Protein AF-A0A397Y4K9-F1 (afdb_monomer_lite)

Foldseek 3Di:
DPPPQADPVPRHGPDDPCVVVVDDDDDDDPADEAEVCQLVDVVRVVCVVVVHDSVVVVPPPRYHYDD

Radius of gyration: 20.86 Å; chains: 1; bounding box: 45×29×50 Å

Organism: Brassica campestris (NCBI:txid3711)

Sequence (67 aa):
CSNSKFCEQCGVEFVDSRIRRYQMGYIKLTCLVTHVWYLKRIPSYIANLLDKHFKELERSSILRCVI

Structure (mmCIF, N/CA/C/O backbone):
data_AF-A0A397Y4K9-F1
#
_entry.id   AF-A0A397Y4K9-F1
#
loop_
_atom_site.group_PDB
_atom_site.id
_atom_site.type_symbol
_atom_site.label_atom_id
_atom_site.label_alt_id
_atom_site.label_comp_id
_atom_site.label_asym_id
_atom_site.label_entity_id
_atom_site.label_seq_id
_atom_site.pdbx_PDB_ins_code
_atom_site.Cartn_x
_atom_site.Cartn_y
_atom_site.Cartn_z
_atom_site.occupancy
_atom_site.B_iso_or_equiv
_atom_site.auth_seq_id
_atom_site.auth_comp_id
_atom_site.auth_asym_id
_atom_site.auth_atom_id
_atom_site.pdbx_PDB_model_num
ATOM 1 N N . CYS A 1 1 ? -29.591 2.711 24.421 1.00 47.47 1 CYS A N 1
ATOM 2 C CA . CYS A 1 1 ? -29.229 2.489 23.006 1.00 47.47 1 CYS A CA 1
ATOM 3 C C . CYS A 1 1 ? -28.937 3.811 22.300 1.00 47.47 1 CYS A C 1
ATOM 5 O O . CYS A 1 1 ? -29.734 4.255 21.488 1.00 47.47 1 CYS A O 1
ATOM 7 N N . SER A 1 2 ? -27.792 4.430 22.569 1.00 54.22 2 SER A N 1
ATOM 8 C CA . SER A 1 2 ? -27.142 5.330 21.612 1.00 54.22 2 SER A CA 1
ATOM 9 C C . SER A 1 2 ? -26.054 4.494 20.938 1.00 54.22 2 SER A C 1
ATOM 11 O O . SER A 1 2 ? -24.896 4.529 21.332 1.00 54.22 2 SER A O 1
ATOM 13 N N . ASN A 1 3 ? -26.450 3.616 20.008 1.00 62.50 3 ASN A N 1
ATOM 14 C CA . ASN A 1 3 ? -25.533 2.691 19.326 1.00 62.50 3 ASN A CA 1
ATOM 15 C C . ASN A 1 3 ? -24.686 3.446 18.292 1.00 62.50 3 ASN A C 1
ATOM 17 O O . ASN A 1 3 ? -24.762 3.186 17.091 1.00 62.50 3 ASN A O 1
ATOM 21 N N . SER A 1 4 ? -23.899 4.407 18.764 1.00 64.75 4 SER A N 1
ATOM 22 C CA . SER A 1 4 ? -22.842 5.009 17.977 1.00 64.75 4 SER A CA 1
ATOM 23 C C . SER A 1 4 ? -21.702 3.997 17.899 1.00 64.75 4 SER A C 1
ATOM 25 O O . SER A 1 4 ? -20.990 3.756 18.872 1.00 64.75 4 SER A O 1
ATOM 27 N N . LYS A 1 5 ? -21.579 3.330 16.749 1.00 80.94 5 LYS A N 1
ATOM 28 C CA . LYS A 1 5 ? -20.544 2.313 16.494 1.00 80.94 5 LYS A CA 1
ATOM 29 C C . LYS A 1 5 ? -19.127 2.910 16.412 1.00 80.94 5 LYS A C 1
ATOM 31 O O . LYS A 1 5 ? -18.160 2.156 16.433 1.00 80.94 5 LYS A O 1
ATOM 36 N N . PHE A 1 6 ? -18.999 4.238 16.353 1.00 88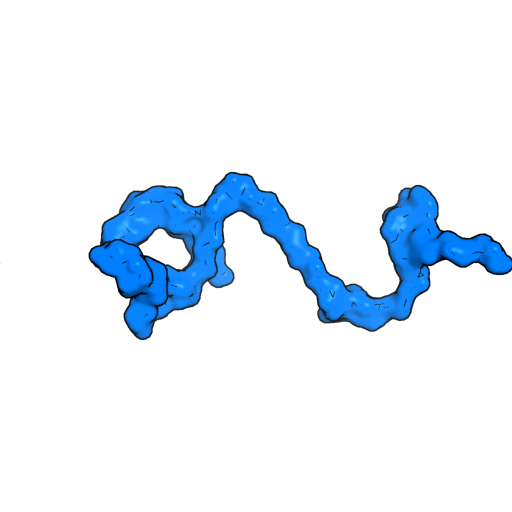.69 6 PHE A N 1
ATOM 37 C CA . PHE A 1 6 ? -17.741 4.958 16.156 1.00 88.69 6 PHE A CA 1
ATOM 38 C C . PHE A 1 6 ? -17.615 6.137 17.131 1.00 88.69 6 PHE A C 1
ATOM 40 O O . PHE A 1 6 ? -18.595 6.807 17.440 1.00 88.69 6 PHE A O 1
ATOM 47 N N . CYS A 1 7 ? -16.404 6.435 17.596 1.00 90.19 7 CYS A N 1
ATOM 48 C CA . CYS A 1 7 ? -16.127 7.655 18.358 1.00 90.19 7 CYS A CA 1
ATOM 49 C C . CYS A 1 7 ? -16.251 8.893 17.443 1.00 90.19 7 CYS A C 1
ATOM 51 O O . CYS A 1 7 ? -15.520 8.985 16.463 1.00 90.19 7 CYS A O 1
ATOM 53 N N . GLU A 1 8 ? -17.095 9.876 17.774 1.00 88.38 8 GLU A N 1
ATOM 54 C CA . GLU A 1 8 ? -17.278 11.101 16.962 1.00 88.38 8 GLU A CA 1
ATOM 55 C C . GLU A 1 8 ? -16.043 12.015 16.950 1.00 88.38 8 GLU A C 1
ATOM 57 O O . GLU A 1 8 ? -15.767 12.689 15.964 1.00 88.38 8 GLU A O 1
ATOM 62 N N . GLN A 1 9 ? -15.258 12.002 18.027 1.00 88.56 9 GLN A N 1
ATOM 63 C CA . GLN A 1 9 ? -14.031 12.794 18.135 1.00 88.56 9 GLN A CA 1
ATOM 64 C C . GLN A 1 9 ? -12.821 12.098 17.488 1.00 88.56 9 GLN A C 1
ATOM 66 O O . GLN A 1 9 ? -11.906 12.757 17.004 1.00 88.56 9 GLN A O 1
ATOM 71 N N . CYS A 1 10 ? -12.806 10.762 17.500 1.00 90.12 10 CYS A N 1
ATOM 72 C CA . CYS A 1 10 ? -11.647 9.941 17.150 1.00 90.12 10 CYS A CA 1
ATOM 73 C C . CYS A 1 10 ? -11.786 9.223 15.796 1.00 90.12 10 CYS A C 1
ATOM 75 O O . CYS A 1 10 ? -10.790 8.782 15.233 1.00 90.12 10 CYS A O 1
ATOM 77 N N . GLY A 1 11 ? -13.015 8.986 15.332 1.00 87.69 11 GLY A N 1
ATOM 78 C CA . GLY A 1 11 ? -13.327 8.139 14.176 1.00 87.69 11 GLY A CA 1
ATOM 79 C C . GLY A 1 11 ? -13.063 6.639 14.377 1.00 87.69 11 GLY A C 1
ATOM 80 O O . GLY A 1 11 ? -13.147 5.872 13.423 1.00 87.69 11 GLY A O 1
ATOM 81 N N . VAL A 1 12 ? -12.723 6.203 15.595 1.00 90.12 12 VAL A N 1
ATOM 82 C CA . VAL A 1 12 ? -12.380 4.803 15.899 1.00 90.12 12 VAL A CA 1
ATOM 83 C C . VAL A 1 12 ? -13.644 3.991 16.154 1.00 90.12 12 VAL A C 1
ATOM 85 O O . VAL A 1 12 ? -14.517 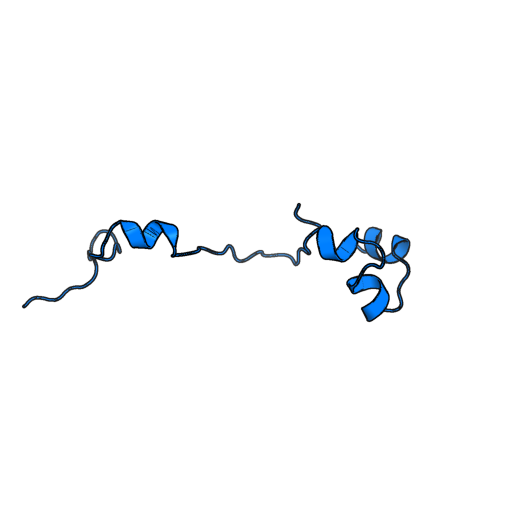4.423 16.905 1.00 90.12 12 VAL A O 1
ATOM 88 N N . GLU A 1 13 ? -13.719 2.803 15.565 1.00 88.00 13 GLU A N 1
ATOM 89 C CA . GLU A 1 13 ? -14.815 1.858 15.776 1.00 88.00 13 GLU A CA 1
ATOM 90 C C . GLU A 1 13 ? -14.683 1.125 17.121 1.00 88.00 13 GLU A C 1
ATOM 92 O O . GLU A 1 13 ? -13.596 0.668 17.492 1.00 88.00 13 GLU A O 1
ATOM 97 N N . PHE A 1 14 ? -15.794 0.971 17.847 1.00 89.88 14 PHE A N 1
ATOM 98 C CA . PHE A 1 14 ? -15.835 0.197 19.091 1.00 89.88 14 PHE A CA 1
ATOM 99 C C . PHE A 1 14 ? -15.973 -1.295 18.790 1.00 89.88 14 PHE A C 1
ATOM 101 O O . PHE A 1 14 ? -17.069 -1.854 18.791 1.00 89.88 14 PHE A O 1
ATOM 108 N N . VAL A 1 15 ? -14.843 -1.942 18.518 1.00 88.75 15 VAL A N 1
ATOM 109 C CA . VAL A 1 15 ? -14.785 -3.354 18.137 1.00 88.75 15 VAL A CA 1
ATOM 110 C C . VAL A 1 15 ? -13.639 -4.095 18.834 1.00 88.75 15 VAL A C 1
ATOM 112 O O . VAL A 1 15 ? -12.767 -3.485 19.454 1.00 88.75 15 VAL A O 1
ATOM 115 N N . ASP A 1 16 ? -13.647 -5.430 18.762 1.00 88.94 16 ASP A N 1
ATOM 116 C CA . ASP A 1 16 ? -12.625 -6.273 19.386 1.00 88.94 16 ASP A CA 1
ATOM 117 C C . ASP A 1 16 ? -11.217 -5.953 18.851 1.00 88.94 16 ASP A C 1
ATOM 119 O O . ASP A 1 16 ? -10.987 -5.788 17.650 1.00 88.94 16 ASP A O 1
ATOM 123 N N . SER A 1 17 ? -10.233 -5.906 19.747 1.00 88.38 17 SER A N 1
ATOM 124 C CA . SER A 1 17 ? -8.853 -5.556 19.398 1.00 88.38 17 SER A CA 1
ATOM 125 C C . SER A 1 17 ? -8.219 -6.500 18.366 1.00 88.38 17 SER A C 1
ATOM 127 O O . SER A 1 17 ? -7.294 -6.094 17.654 1.00 88.38 17 SER A O 1
ATOM 129 N N . ARG A 1 18 ? -8.733 -7.730 18.221 1.00 91.00 18 ARG A N 1
ATOM 130 C CA . ARG A 1 18 ? -8.286 -8.724 17.230 1.00 91.00 18 ARG A CA 1
ATOM 131 C C . ARG A 1 18 ? -8.391 -8.233 15.790 1.00 91.00 18 ARG A C 1
ATOM 133 O O . ARG A 1 18 ? -7.606 -8.666 14.950 1.00 91.00 18 ARG A O 1
ATOM 140 N N . ILE A 1 19 ? -9.308 -7.317 15.502 1.00 90.75 19 ILE A N 1
ATOM 141 C CA . ILE A 1 19 ? -9.644 -6.905 14.133 1.00 90.75 19 ILE A CA 1
ATOM 142 C C . ILE A 1 19 ? -8.483 -6.152 13.468 1.00 90.75 19 ILE A C 1
ATOM 144 O O . ILE A 1 19 ? -8.290 -6.268 12.259 1.00 90.75 19 ILE A O 1
ATOM 148 N N . ARG A 1 20 ? -7.609 -5.513 14.263 1.00 90.38 20 ARG A N 1
ATOM 149 C CA . ARG A 1 20 ? -6.372 -4.863 13.789 1.00 90.38 20 ARG A CA 1
ATOM 150 C C . ARG A 1 20 ? -5.395 -5.818 13.092 1.00 90.38 20 ARG A C 1
ATOM 152 O O . ARG A 1 20 ? -4.525 -5.355 12.369 1.00 90.38 20 ARG A O 1
ATOM 159 N N . ARG A 1 21 ? -5.511 -7.134 13.315 1.00 94.69 21 ARG A N 1
ATOM 160 C CA . ARG A 1 21 ? -4.679 -8.156 12.649 1.00 94.69 21 ARG A CA 1
ATOM 161 C C . ARG A 1 21 ? -5.192 -8.538 11.262 1.00 94.69 21 ARG A C 1
ATOM 163 O O . ARG A 1 21 ? -4.435 -9.102 10.483 1.00 94.69 21 ARG A O 1
ATOM 170 N N . TYR A 1 22 ? -6.470 -8.278 10.987 1.00 93.62 22 TYR A N 1
ATOM 171 C CA . TYR A 1 22 ? -7.151 -8.708 9.763 1.00 93.62 22 TYR A CA 1
ATOM 172 C C . TYR A 1 22 ? -7.505 -7.532 8.847 1.00 93.62 22 TYR A C 1
ATOM 174 O O . TYR A 1 22 ? -7.608 -7.708 7.636 1.00 93.62 22 TYR A O 1
ATOM 182 N N . GLN A 1 23 ? -7.684 -6.331 9.403 1.00 90.62 23 GLN A N 1
ATOM 183 C CA . GLN A 1 23 ? -7.899 -5.119 8.618 1.00 90.62 23 GLN A CA 1
ATOM 184 C C . GLN A 1 23 ? -6.599 -4.676 7.943 1.00 90.62 23 GLN A C 1
ATOM 186 O O . GLN A 1 23 ? -5.642 -4.279 8.604 1.00 90.62 23 GLN A O 1
ATOM 191 N N . MET A 1 24 ? -6.592 -4.717 6.611 1.00 93.06 24 MET A N 1
ATOM 192 C CA . MET A 1 24 ? -5.475 -4.264 5.787 1.00 93.06 24 MET A CA 1
ATOM 193 C C . MET A 1 24 ? -5.736 -2.843 5.285 1.00 93.06 24 MET A C 1
ATOM 195 O O . MET A 1 24 ? -6.795 -2.556 4.728 1.00 93.06 24 MET A O 1
ATOM 199 N N . GLY A 1 25 ? -4.756 -1.958 5.460 1.00 92.19 25 GLY A N 1
ATOM 200 C CA . GLY A 1 25 ? -4.730 -0.656 4.799 1.00 92.19 25 GLY A CA 1
ATOM 201 C C . GLY A 1 25 ? -4.086 -0.756 3.417 1.00 92.19 25 GLY A C 1
ATOM 202 O O . GLY A 1 25 ? -3.275 -1.646 3.164 1.00 92.19 25 GLY A O 1
ATOM 203 N N . TYR A 1 26 ? -4.413 0.176 2.527 1.00 92.81 26 TYR A N 1
ATOM 204 C CA . TYR A 1 26 ? -3.716 0.330 1.253 1.00 92.81 26 TYR A CA 1
ATOM 205 C C . TYR A 1 26 ? -3.350 1.794 1.022 1.00 92.81 26 TYR A C 1
ATOM 207 O O . TYR A 1 26 ? -4.000 2.705 1.534 1.00 92.81 26 TYR A O 1
ATOM 215 N N . ILE A 1 27 ? -2.297 2.013 0.236 1.00 93.06 27 ILE A N 1
ATOM 216 C CA . ILE A 1 27 ? -1.833 3.345 -0.148 1.00 93.06 27 ILE A CA 1
ATOM 217 C C . ILE A 1 27 ? -2.161 3.545 -1.620 1.00 93.06 27 ILE A C 1
ATOM 219 O O . ILE A 1 27 ? -1.796 2.730 -2.469 1.00 93.06 27 ILE A O 1
ATOM 223 N N . LYS A 1 28 ? -2.843 4.645 -1.933 1.00 93.00 28 LYS A N 1
ATOM 224 C CA . LYS A 1 28 ? -3.097 5.040 -3.315 1.00 93.00 28 LYS A CA 1
ATOM 225 C C . LYS A 1 28 ? -1.856 5.736 -3.867 1.00 93.00 28 LYS A C 1
ATOM 227 O O . LYS A 1 28 ? -1.565 6.871 -3.504 1.00 93.00 28 LYS A O 1
ATOM 232 N N . LEU A 1 29 ? -1.121 5.041 -4.727 1.00 88.81 29 LEU A N 1
ATOM 233 C CA . LEU A 1 29 ? 0.058 5.594 -5.384 1.00 88.81 29 LEU A CA 1
ATOM 234 C C . LEU A 1 29 ? -0.349 6.566 -6.497 1.00 88.81 29 LEU A C 1
ATOM 236 O O . LEU A 1 29 ? -1.287 6.308 -7.250 1.00 88.81 29 LEU A O 1
ATOM 240 N N . THR A 1 30 ? 0.389 7.669 -6.619 1.00 91.75 30 THR A N 1
ATOM 241 C CA . THR A 1 30 ? 0.222 8.636 -7.717 1.00 91.75 30 THR A CA 1
ATOM 242 C C . THR A 1 30 ? 0.722 8.076 -9.048 1.00 91.75 30 THR A C 1
ATOM 244 O O . THR A 1 30 ? 0.196 8.415 -10.103 1.00 91.75 30 THR A O 1
ATOM 247 N N . CYS A 1 31 ? 1.727 7.198 -8.998 1.00 85.44 31 CYS A N 1
ATOM 248 C CA . CYS A 1 31 ? 2.326 6.561 -10.164 1.00 85.44 31 CYS A CA 1
ATOM 249 C C . CYS A 1 31 ? 2.135 5.048 -10.104 1.00 85.44 31 CYS A C 1
ATOM 251 O O . CYS A 1 31 ? 2.096 4.454 -9.025 1.00 85.44 31 CYS A O 1
ATOM 253 N N . LEU A 1 32 ? 2.076 4.426 -11.278 1.00 81.94 32 LEU A N 1
ATOM 254 C CA . LEU A 1 32 ? 2.016 2.977 -11.392 1.00 81.94 32 LEU A CA 1
ATOM 255 C C . LEU A 1 32 ? 3.353 2.364 -10.975 1.00 81.94 32 LEU A C 1
ATOM 257 O O . LEU A 1 32 ? 4.428 2.827 -11.358 1.00 81.94 32 LEU A O 1
ATOM 261 N N . VAL A 1 33 ? 3.258 1.309 -10.179 1.00 83.00 33 VAL A N 1
ATOM 262 C CA . VAL A 1 33 ? 4.385 0.520 -9.702 1.00 83.00 33 VAL A CA 1
ATOM 263 C C . VAL A 1 33 ? 4.001 -0.940 -9.860 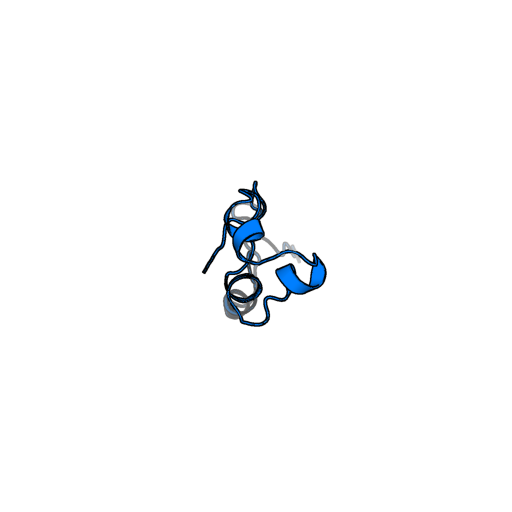1.00 83.00 33 VAL A C 1
ATOM 265 O O . VAL A 1 33 ? 2.866 -1.319 -9.572 1.00 83.00 33 VAL A O 1
ATOM 268 N N . THR A 1 34 ? 4.940 -1.762 -10.312 1.00 82.38 34 THR A N 1
ATOM 269 C CA . THR A 1 34 ? 4.748 -3.217 -10.353 1.00 82.38 34 THR A CA 1
ATOM 270 C C . THR A 1 34 ? 5.603 -3.904 -9.308 1.00 82.38 34 THR A C 1
ATOM 272 O O . THR A 1 34 ? 6.642 -3.400 -8.891 1.00 82.38 34 THR A O 1
ATOM 275 N N . HIS A 1 35 ? 5.152 -5.065 -8.857 1.00 83.62 35 HIS A N 1
ATOM 276 C CA . HIS A 1 35 ? 5.932 -5.874 -7.935 1.00 83.62 35 HIS A CA 1
ATOM 277 C C . HIS A 1 35 ? 7.092 -6.548 -8.679 1.00 83.62 35 HIS A C 1
ATOM 279 O O . HIS A 1 35 ? 6.889 -7.088 -9.776 1.00 83.62 35 HIS A O 1
ATOM 285 N N . VAL A 1 36 ? 8.288 -6.582 -8.077 1.00 81.56 36 VAL A N 1
ATOM 286 C CA . VAL A 1 36 ? 9.502 -7.165 -8.688 1.00 81.56 36 VAL A CA 1
ATOM 287 C C . VAL A 1 36 ? 9.269 -8.596 -9.182 1.00 81.56 36 VAL A C 1
ATOM 289 O O . VAL A 1 36 ? 9.778 -8.973 -10.235 1.00 81.56 36 VAL A O 1
ATOM 292 N N . TRP A 1 37 ? 8.472 -9.389 -8.465 1.00 82.50 37 TRP A N 1
ATOM 293 C CA . TRP A 1 37 ? 8.181 -10.785 -8.824 1.00 82.50 37 TRP A CA 1
ATOM 294 C C . TRP A 1 37 ? 7.545 -10.964 -10.205 1.00 82.50 37 TRP A C 1
ATOM 296 O O . TRP A 1 37 ? 7.803 -11.974 -10.853 1.00 82.50 37 TRP A O 1
ATOM 306 N N . TYR A 1 38 ? 6.753 -10.006 -10.686 1.00 77.69 38 TYR A N 1
ATOM 307 C CA . TYR A 1 38 ? 6.156 -10.107 -12.023 1.00 77.69 38 TYR A CA 1
ATOM 308 C C . TYR A 1 38 ? 7.113 -9.662 -13.130 1.00 77.69 38 TYR A C 1
ATOM 310 O O . TYR A 1 38 ? 6.957 -10.080 -14.279 1.00 77.69 38 TYR A O 1
ATOM 318 N N . LEU A 1 39 ? 8.106 -8.838 -12.780 1.00 77.25 39 LEU A N 1
ATOM 319 C CA . LEU A 1 39 ? 9.065 -8.284 -13.726 1.00 77.25 39 LEU A CA 1
ATOM 320 C C . LEU A 1 39 ? 10.325 -9.151 -13.848 1.00 77.25 39 LEU A C 1
ATOM 322 O O . LEU A 1 39 ? 10.721 -9.485 -14.958 1.00 77.25 39 LEU A O 1
ATOM 326 N N . LYS A 1 40 ? 10.944 -9.533 -12.723 1.00 73.50 40 LYS A N 1
ATOM 327 C CA . LYS A 1 40 ? 12.252 -10.216 -12.673 1.00 73.50 40 LYS A CA 1
ATOM 328 C C . LYS A 1 40 ? 12.183 -11.744 -12.625 1.00 73.50 40 LYS A C 1
ATOM 330 O O . LYS A 1 40 ? 13.224 -12.391 -12.721 1.00 73.50 40 LYS A O 1
ATOM 335 N N . ARG A 1 41 ? 11.001 -12.344 -12.458 1.00 76.75 41 ARG A N 1
ATOM 336 C CA . ARG A 1 41 ? 10.861 -13.806 -12.559 1.00 76.75 41 ARG A CA 1
ATOM 337 C C . ARG A 1 41 ? 11.016 -14.226 -14.018 1.00 76.75 41 ARG A C 1
ATOM 339 O O . ARG A 1 41 ? 10.541 -13.526 -14.900 1.00 76.75 41 ARG A O 1
ATOM 346 N N . ILE A 1 42 ? 11.673 -15.356 -14.263 1.00 74.31 42 ILE A N 1
ATOM 347 C CA . ILE A 1 42 ? 11.800 -15.959 -15.594 1.00 74.31 42 ILE A CA 1
ATOM 348 C C . ILE A 1 42 ? 10.833 -17.156 -15.662 1.00 74.31 42 ILE A C 1
ATOM 350 O O . ILE A 1 42 ? 10.903 -18.012 -14.779 1.00 74.31 42 ILE A O 1
ATOM 354 N N . PRO A 1 43 ? 9.945 -17.249 -16.668 1.00 73.25 43 PRO A N 1
ATOM 355 C CA . PRO A 1 43 ? 9.630 -16.213 -17.652 1.00 73.25 43 PRO A CA 1
ATOM 356 C C . PRO A 1 43 ? 8.890 -15.038 -16.997 1.00 73.25 43 PRO A C 1
ATOM 358 O O . PRO A 1 43 ? 8.099 -15.222 -16.068 1.00 73.25 43 PRO A O 1
ATOM 361 N N . SER A 1 44 ? 9.148 -13.822 -17.474 1.00 75.75 44 SER A N 1
ATOM 362 C CA . SER A 1 44 ? 8.503 -12.625 -16.944 1.00 75.75 44 SER A CA 1
ATOM 363 C C . SER A 1 44 ? 7.097 -12.515 -17.514 1.00 75.75 44 SER A C 1
ATOM 365 O O . SER A 1 44 ? 6.898 -12.374 -18.719 1.00 75.75 44 SER A O 1
ATOM 367 N N . TYR A 1 45 ? 6.101 -12.590 -16.631 1.00 80.38 45 TYR A N 1
ATOM 368 C CA . TYR A 1 45 ? 4.689 -12.607 -17.020 1.00 80.38 45 TYR A CA 1
ATOM 369 C C . TYR A 1 45 ? 4.294 -11.363 -17.821 1.00 80.38 45 TYR A C 1
ATOM 371 O O . TYR A 1 45 ? 3.565 -11.465 -18.801 1.00 80.38 45 TYR A O 1
ATOM 379 N N . ILE A 1 46 ? 4.820 -10.198 -17.435 1.00 82.19 46 ILE A N 1
ATOM 380 C CA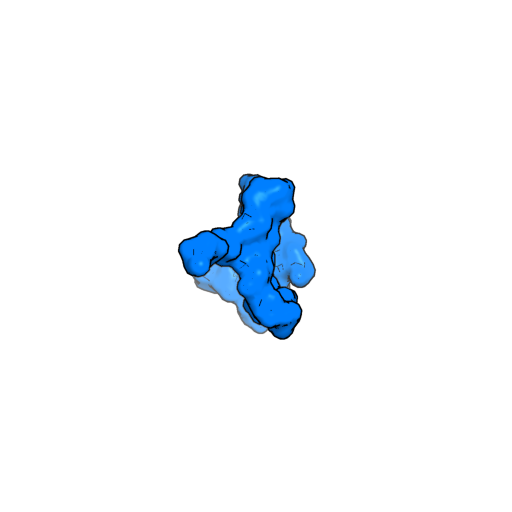 . ILE A 1 46 ? 4.538 -8.923 -18.107 1.00 82.19 46 ILE A CA 1
ATOM 381 C C . ILE A 1 46 ? 5.178 -8.880 -19.501 1.00 82.19 46 ILE A C 1
ATOM 383 O O . ILE A 1 46 ? 4.563 -8.394 -20.444 1.00 82.19 46 ILE A O 1
ATOM 387 N N . ALA A 1 47 ? 6.393 -9.411 -19.645 1.00 82.00 47 ALA A N 1
ATOM 388 C CA . ALA A 1 47 ? 7.092 -9.451 -20.926 1.00 82.00 47 ALA A CA 1
ATOM 389 C C . ALA A 1 47 ? 6.396 -10.375 -21.923 1.00 82.00 47 ALA A C 1
ATOM 391 O O . ALA A 1 47 ? 6.220 -9.996 -23.075 1.00 82.00 47 ALA A O 1
ATOM 392 N N . ASN A 1 48 ? 5.950 -11.542 -21.451 1.00 82.56 48 ASN A N 1
ATOM 393 C CA . ASN A 1 48 ? 5.219 -12.508 -22.264 1.00 82.56 48 ASN A CA 1
ATOM 394 C C . ASN A 1 48 ? 3.822 -12.008 -22.657 1.00 82.56 48 ASN A C 1
ATOM 396 O O . ASN A 1 48 ? 3.341 -12.323 -23.731 1.00 82.56 48 ASN A O 1
ATOM 400 N N . LEU A 1 49 ? 3.161 -11.224 -21.798 1.00 83.25 49 LEU A N 1
ATOM 401 C CA . LEU A 1 49 ? 1.871 -10.615 -22.135 1.00 83.25 49 LEU A CA 1
ATOM 402 C C . LEU A 1 49 ? 2.006 -9.505 -23.187 1.00 83.25 49 LEU A C 1
ATOM 404 O O . LEU A 1 49 ? 1.088 -9.280 -23.968 1.00 83.25 49 LEU A O 1
ATOM 408 N N . LEU A 1 50 ? 3.124 -8.778 -23.165 1.00 82.69 50 LEU A N 1
ATOM 409 C CA . LEU A 1 50 ? 3.368 -7.629 -24.036 1.00 82.69 50 LEU A CA 1
ATOM 410 C C . LEU A 1 50 ? 4.205 -7.973 -25.277 1.00 82.69 50 LEU A C 1
ATOM 412 O O . LEU A 1 50 ? 4.523 -7.054 -26.029 1.00 82.69 50 LEU A O 1
ATOM 416 N N . ASP A 1 51 ? 4.604 -9.238 -25.457 1.00 81.19 51 ASP A N 1
ATOM 417 C CA . ASP A 1 51 ? 5.563 -9.701 -26.476 1.00 81.19 51 ASP A CA 1
ATOM 418 C C . ASP A 1 51 ? 6.809 -8.799 -26.589 1.00 81.19 51 ASP A C 1
ATOM 420 O O . ASP A 1 51 ? 7.362 -8.555 -27.664 1.00 81.19 51 ASP A O 1
ATOM 424 N N . LYS A 1 52 ? 7.262 -8.263 -25.448 1.00 78.50 52 LYS A N 1
ATOM 425 C CA . LYS A 1 52 ? 8.398 -7.335 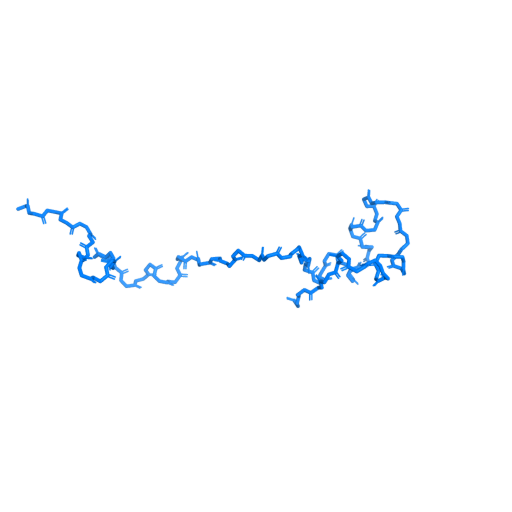-25.360 1.00 78.50 52 LYS A CA 1
ATOM 426 C C . LYS A 1 52 ? 9.567 -7.976 -24.649 1.00 78.50 52 LYS A C 1
ATOM 428 O O . LYS A 1 52 ? 9.413 -8.688 -23.662 1.00 78.50 52 LYS A O 1
ATOM 433 N N . HIS A 1 53 ? 10.774 -7.660 -25.105 1.00 74.81 53 HIS A N 1
ATOM 434 C CA . HIS A 1 53 ? 11.974 -8.157 -24.451 1.00 74.81 53 HIS A CA 1
ATOM 435 C C . HIS A 1 53 ? 12.168 -7.463 -23.093 1.00 74.81 53 HIS A C 1
ATOM 437 O O . HIS A 1 53 ? 12.003 -6.249 -22.973 1.00 74.81 53 HIS A O 1
ATOM 443 N N . PHE A 1 54 ? 12.601 -8.211 -22.074 1.00 70.62 54 PHE A N 1
ATOM 444 C CA . PHE A 1 54 ? 12.811 -7.707 -20.705 1.00 70.62 54 PHE A CA 1
ATOM 445 C C . PHE A 1 54 ? 13.641 -6.405 -20.648 1.00 70.62 54 PHE A C 1
ATOM 447 O O . PHE A 1 54 ? 13.294 -5.462 -19.944 1.00 70.62 54 PHE A O 1
ATOM 454 N N . LYS A 1 55 ? 14.689 -6.315 -21.479 1.00 75.62 55 LYS A N 1
ATOM 455 C CA . LYS A 1 55 ? 15.560 -5.130 -21.609 1.00 75.62 55 LYS A CA 1
ATOM 456 C C . LYS A 1 55 ? 14.834 -3.859 -22.075 1.00 75.62 55 LYS A C 1
ATOM 458 O O . LYS A 1 55 ? 15.283 -2.759 -21.769 1.00 75.62 55 LYS A O 1
ATOM 463 N N . GLU A 1 56 ? 13.759 -3.989 -22.850 1.00 75.19 56 GLU A N 1
ATOM 464 C CA . GLU A 1 56 ? 12.952 -2.849 -23.305 1.00 75.19 56 GLU A CA 1
ATOM 465 C C . GLU A 1 56 ? 12.036 -2.347 -22.179 1.00 75.19 56 GLU A C 1
ATOM 467 O O . GLU A 1 56 ? 11.870 -1.141 -21.999 1.00 75.19 56 GLU A O 1
ATOM 472 N N . LEU A 1 57 ? 11.514 -3.270 -21.366 1.00 74.50 57 LEU A N 1
ATOM 473 C CA . LEU A 1 57 ? 10.654 -2.957 -20.225 1.00 74.50 57 LEU A CA 1
ATOM 474 C C . LEU A 1 57 ? 11.410 -2.278 -19.079 1.00 74.50 57 LEU A C 1
ATOM 476 O O . LEU A 1 57 ? 10.864 -1.362 -18.477 1.00 74.50 57 LEU A O 1
ATOM 480 N N . GLU A 1 58 ? 12.663 -2.662 -18.813 1.00 70.81 58 GLU A N 1
ATOM 481 C CA . GLU A 1 58 ? 13.499 -1.968 -17.817 1.00 70.81 58 GLU A CA 1
ATOM 482 C C . GLU A 1 58 ? 13.861 -0.535 -18.237 1.00 70.81 58 GLU A C 1
ATOM 484 O O . GLU A 1 58 ? 14.013 0.340 -17.385 1.00 70.81 58 GLU A O 1
ATOM 489 N N . ARG A 1 59 ? 13.994 -0.273 -19.545 1.00 67.44 59 ARG A N 1
ATOM 490 C CA . ARG A 1 59 ? 14.265 1.081 -20.057 1.00 67.44 59 ARG A CA 1
ATOM 491 C C . ARG A 1 59 ? 13.032 1.969 -20.054 1.00 67.44 59 ARG A C 1
ATOM 493 O O . ARG A 1 59 ? 13.160 3.181 -19.882 1.00 67.44 59 ARG A O 1
ATOM 500 N N . SER A 1 60 ? 11.854 1.392 -20.271 1.00 62.31 60 SER A N 1
ATOM 501 C CA . SER A 1 60 ? 10.613 2.152 -20.236 1.00 62.31 60 SER A CA 1
ATOM 502 C C . SER A 1 60 ? 10.338 2.597 -18.800 1.00 62.31 60 SER A C 1
ATOM 504 O O . SER A 1 60 ? 10.052 1.787 -17.922 1.00 62.31 60 SER A O 1
ATOM 506 N N . SER A 1 61 ? 10.409 3.906 -18.543 1.00 55.78 61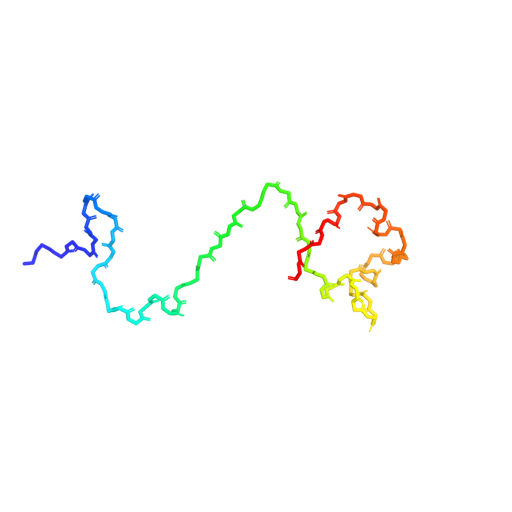 SER A N 1
ATOM 507 C CA . SER A 1 61 ? 10.289 4.522 -17.207 1.00 55.78 61 SER A CA 1
ATOM 508 C C . SER A 1 61 ? 8.933 4.303 -16.507 1.00 55.78 61 SER A C 1
ATOM 510 O O . SER A 1 61 ? 8.693 4.855 -15.432 1.00 55.78 61 SER A O 1
ATOM 512 N N . ILE A 1 62 ? 8.047 3.517 -17.121 1.00 60.59 62 ILE A N 1
ATOM 513 C CA . ILE A 1 62 ? 6.691 3.186 -16.685 1.00 60.59 62 ILE A CA 1
ATOM 514 C C . ILE A 1 62 ? 6.710 2.131 -15.563 1.00 60.59 62 ILE A C 1
ATOM 516 O O . ILE A 1 62 ? 5.830 2.136 -14.706 1.00 60.59 62 ILE A O 1
ATOM 520 N N . LEU A 1 63 ? 7.719 1.252 -15.514 1.00 64.62 63 LEU A N 1
ATOM 521 C CA . LEU A 1 63 ? 7.786 0.143 -14.554 1.00 64.62 63 LEU A CA 1
ATOM 522 C C . LEU A 1 63 ? 8.767 0.437 -13.415 1.00 64.62 63 LEU A C 1
ATOM 524 O O . LEU A 1 63 ? 9.834 -0.165 -13.304 1.00 64.62 63 LEU A O 1
ATOM 528 N N . ARG A 1 64 ? 8.391 1.350 -12.513 1.00 68.12 64 ARG A N 1
ATOM 529 C CA . ARG A 1 64 ? 9.063 1.412 -11.206 1.00 68.12 64 ARG A CA 1
ATOM 530 C C . ARG A 1 64 ? 8.669 0.168 -10.415 1.00 68.12 64 ARG A C 1
ATOM 532 O O . ARG A 1 64 ? 7.489 -0.170 -10.342 1.00 68.12 64 ARG A O 1
ATOM 539 N N . CYS A 1 65 ? 9.656 -0.538 -9.874 1.00 66.88 65 CYS A N 1
ATOM 540 C CA . CYS A 1 65 ? 9.421 -1.766 -9.127 1.00 66.88 65 CYS A CA 1
ATOM 541 C C . CYS A 1 65 ? 9.425 -1.507 -7.615 1.00 66.88 65 CYS A C 1
ATOM 543 O O . CYS A 1 65 ? 10.318 -0.816 -7.125 1.00 66.88 65 CYS A O 1
ATOM 545 N N . VAL A 1 66 ? 8.474 -2.094 -6.886 1.00 74.06 66 VAL A N 1
ATOM 546 C CA . VAL A 1 66 ? 8.538 -2.257 -5.419 1.00 74.06 66 VAL A CA 1
ATOM 547 C C . VAL A 1 66 ? 8.907 -3.708 -5.110 1.00 74.06 66 VAL A C 1
ATOM 549 O O . VAL A 1 66 ? 8.496 -4.606 -5.850 1.00 74.06 66 VAL A O 1
ATOM 552 N N . ILE A 1 67 ? 9.752 -3.885 -4.085 1.00 61.81 67 ILE A N 1
ATOM 553 C CA . ILE A 1 67 ? 10.315 -5.173 -3.634 1.00 61.81 67 ILE A CA 1
ATOM 554 C C . ILE A 1 67 ? 9.208 -6.194 -3.399 1.00 61.81 67 ILE A C 1
ATOM 556 O O . ILE A 1 67 ? 8.227 -5.810 -2.727 1.00 61.81 67 ILE A O 1
#

pLDDT: mean 79.97, std 10.94, range [47.47, 94.69]

Secondary structure (DSSP, 8-state):
-----B-TTT--B---GGGGGT-------SS-EEEHHHHHSSSPHHHHHTT--HHHHHHSTT-EEE-